Protein AF-A0A699WAC2-F1 (afdb_monomer_lite)

Radius of gyration: 27.91 Å; chains: 1; bounding box: 56×20×76 Å

Foldseek 3Di:
DDDDDCPDDDPDPPPDPPPDPPDDDPDDDPPQPPVNVVVVVVVVVVVVVVVD

Organism: Tanacetum cinerariifolium (NCBI:txid118510)

pLDDT: mean 71.79, std 11.93, range [50.56, 91.81]

Secondary structure (DSSP, 8-state):
-------SS-------------S---SSS----HHHHHHHHHHHHHHHHH--

Sequence (52 aa):
MINSIKNGDQPLPRVTQVSIAGSTSTEQPPLKDKSMWSAQE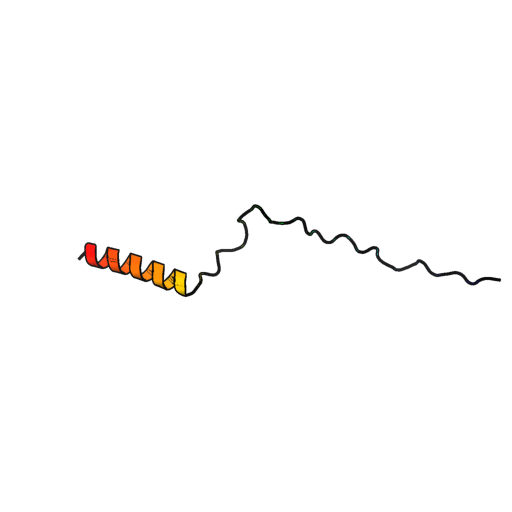KRVQKIDRLAR

Structure (mmCIF, N/CA/C/O backbone):
data_AF-A0A699WAC2-F1
#
_entry.id   AF-A0A699WAC2-F1
#
loop_
_atom_site.group_PDB
_atom_site.id
_atom_site.type_symbol
_atom_site.label_atom_id
_atom_site.label_alt_id
_atom_site.label_comp_id
_atom_site.label_asym_id
_atom_site.label_entity_id
_atom_site.label_seq_id
_atom_site.pdbx_PDB_ins_code
_atom_site.Cartn_x
_atom_site.Cartn_y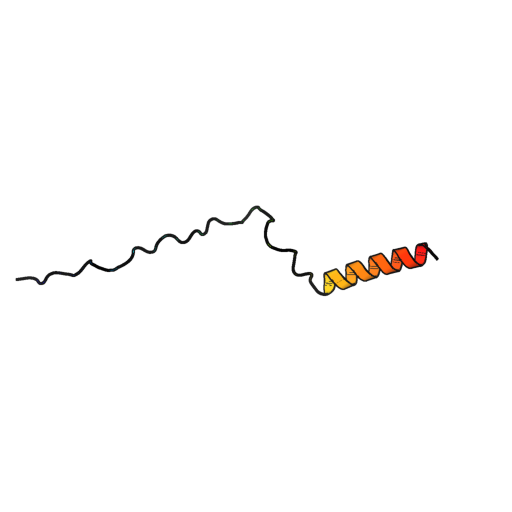
_atom_site.Cartn_z
_atom_site.occupancy
_atom_site.B_iso_or_equiv
_atom_site.auth_seq_id
_atom_site.auth_comp_id
_atom_site.auth_asym_id
_atom_site.auth_atom_id
_atom_site.pdbx_PDB_model_num
ATOM 1 N N . MET A 1 1 ? -37.822 -17.002 57.406 1.00 50.56 1 MET A N 1
ATOM 2 C CA . MET A 1 1 ? -36.481 -16.389 57.294 1.00 50.56 1 MET A CA 1
ATOM 3 C C . MET A 1 1 ? -35.875 -16.844 55.984 1.00 50.56 1 MET A C 1
ATOM 5 O O . MET A 1 1 ? -35.579 -18.022 55.860 1.00 50.56 1 MET A O 1
ATOM 9 N N . ILE A 1 2 ? -35.771 -15.939 55.013 1.00 53.94 2 ILE A N 1
ATOM 10 C CA . ILE A 1 2 ? -35.090 -16.189 53.740 1.00 53.94 2 ILE A CA 1
ATOM 11 C C . ILE A 1 2 ? -33.840 -15.310 53.699 1.00 53.94 2 ILE A C 1
ATOM 13 O O . ILE A 1 2 ? -33.844 -14.161 54.133 1.00 53.94 2 ILE A O 1
ATOM 17 N N . ASN A 1 3 ? -32.746 -15.922 53.297 1.00 65.06 3 ASN A N 1
ATOM 18 C CA . ASN A 1 3 ? -31.373 -15.481 53.437 1.00 65.06 3 ASN A CA 1
ATOM 19 C C . ASN A 1 3 ? -31.069 -14.407 52.381 1.00 65.06 3 ASN A C 1
ATOM 21 O O . ASN A 1 3 ? -31.570 -14.464 51.262 1.00 65.06 3 ASN A O 1
ATOM 25 N N . SER A 1 4 ? -30.234 -13.433 52.744 1.00 67.75 4 SER A N 1
ATOM 26 C CA . SER A 1 4 ? -29.852 -12.317 51.876 1.00 67.75 4 SER A CA 1
ATOM 27 C C . SER A 1 4 ? -29.052 -12.809 50.663 1.00 67.75 4 SER A C 1
ATOM 29 O O . SER A 1 4 ? -27.943 -13.330 50.811 1.00 67.75 4 SER A O 1
ATOM 31 N N . ILE A 1 5 ? -29.620 -12.659 49.465 1.00 70.88 5 ILE A N 1
ATOM 32 C CA . ILE A 1 5 ? -28.943 -12.930 48.194 1.00 70.88 5 ILE A CA 1
ATOM 33 C C . ILE A 1 5 ? -27.990 -11.762 47.925 1.00 70.88 5 ILE A C 1
ATOM 35 O O . ILE A 1 5 ? -28.406 -10.611 47.788 1.00 70.88 5 ILE A O 1
ATOM 39 N N . LYS A 1 6 ? -26.687 -12.054 47.891 1.00 70.62 6 LYS A N 1
ATOM 40 C CA . LYS A 1 6 ? -25.627 -11.065 47.677 1.00 70.62 6 LYS A CA 1
ATOM 41 C C . LYS A 1 6 ? -25.551 -10.695 46.191 1.00 70.62 6 LYS A C 1
ATOM 43 O O . LYS A 1 6 ? -24.874 -11.367 45.425 1.00 70.62 6 LYS A O 1
ATOM 48 N N . ASN A 1 7 ? -26.194 -9.598 45.800 1.00 68.62 7 ASN A N 1
ATOM 49 C CA . ASN A 1 7 ? -26.102 -9.013 44.450 1.00 68.62 7 ASN A CA 1
ATOM 50 C C . ASN A 1 7 ? -24.884 -8.073 44.299 1.00 68.62 7 ASN A C 1
ATOM 52 O O . ASN A 1 7 ? -24.966 -7.049 43.628 1.00 68.62 7 ASN A O 1
ATOM 56 N N . GLY A 1 8 ? -23.788 -8.363 45.008 1.00 62.88 8 GLY A N 1
ATOM 57 C CA . GLY A 1 8 ? -22.754 -7.374 45.329 1.00 62.88 8 GLY A CA 1
ATOM 58 C C . GLY A 1 8 ? -21.582 -7.247 44.360 1.00 62.88 8 GLY A C 1
ATOM 59 O O . GLY A 1 8 ? -20.919 -6.226 44.411 1.00 62.88 8 GLY A O 1
ATOM 60 N N . ASP A 1 9 ? -21.328 -8.220 43.481 1.00 66.75 9 ASP A N 1
ATOM 61 C CA . ASP A 1 9 ? -20.106 -8.213 42.652 1.00 66.75 9 ASP A CA 1
ATOM 62 C C . ASP A 1 9 ? -20.285 -8.926 41.308 1.00 66.75 9 ASP A C 1
ATOM 64 O O . ASP A 1 9 ? -19.359 -9.539 40.783 1.00 66.75 9 ASP A O 1
ATOM 68 N N . GLN A 1 10 ? -21.480 -8.867 40.718 1.00 68.69 10 GLN A N 1
ATOM 69 C CA . GLN A 1 10 ? -21.585 -9.198 39.302 1.00 68.69 10 GLN A CA 1
ATOM 70 C C . GLN A 1 10 ? -21.352 -7.906 38.516 1.00 68.69 10 GLN A C 1
ATOM 72 O O . GLN A 1 10 ? -22.262 -7.075 38.443 1.00 68.69 10 GLN A O 1
ATOM 77 N N . PRO A 1 11 ? -20.150 -7.669 37.957 1.00 70.06 11 PRO A N 1
ATOM 78 C CA . PRO A 1 11 ? -20.002 -6.561 37.040 1.00 70.06 11 PRO A CA 1
ATOM 79 C C . PRO A 1 11 ? -20.942 -6.836 35.870 1.00 70.06 11 PRO A C 1
ATOM 81 O O . PRO A 1 11 ? -20.869 -7.895 35.243 1.00 70.06 11 PRO A O 1
ATOM 84 N N . LEU A 1 12 ? -21.833 -5.882 35.577 1.00 70.06 12 LEU A N 1
ATOM 85 C CA . LEU A 1 12 ? -22.515 -5.871 34.288 1.00 70.06 12 LEU A CA 1
ATOM 86 C C . LEU A 1 12 ? -21.432 -6.046 33.219 1.00 70.06 12 LEU A C 1
ATOM 88 O O . LEU A 1 12 ? -20.369 -5.428 33.369 1.00 70.06 12 LEU A O 1
ATOM 92 N N . PRO A 1 13 ? -21.660 -6.849 32.165 1.00 65.81 13 PRO A N 1
ATOM 93 C CA . PRO A 1 13 ? -20.747 -6.870 31.040 1.00 65.81 13 PRO A CA 1
ATOM 94 C C . PRO A 1 13 ? -20.671 -5.435 30.526 1.00 65.81 13 PRO A C 1
ATOM 96 O O . PRO A 1 13 ? -21.594 -4.930 29.885 1.00 65.81 13 PRO A O 1
ATOM 99 N N . ARG A 1 14 ? -19.601 -4.728 30.905 1.00 67.06 14 ARG A N 1
ATOM 100 C CA . ARG A 1 14 ? -19.315 -3.408 30.378 1.00 67.06 14 ARG A CA 1
ATOM 101 C C . ARG A 1 14 ? -19.159 -3.652 28.905 1.00 67.06 14 ARG A C 1
ATOM 103 O O . ARG A 1 14 ? -18.279 -4.415 28.519 1.00 67.06 14 ARG A O 1
ATOM 110 N N . VAL A 1 15 ? -20.072 -3.075 28.134 1.00 62.84 15 VAL A N 1
ATOM 111 C CA . VAL A 1 15 ? -20.025 -3.067 26.682 1.00 62.84 15 VAL A CA 1
ATOM 112 C C . VAL A 1 15 ? -18.637 -2.564 26.317 1.00 62.84 15 VAL A C 1
ATOM 114 O O . VAL A 1 15 ? -18.340 -1.373 26.392 1.00 62.84 15 VAL A O 1
ATOM 117 N N . THR A 1 16 ? -17.749 -3.516 26.044 1.00 67.56 16 THR A N 1
ATOM 118 C CA . THR A 1 16 ? -16.432 -3.271 25.494 1.00 67.56 16 THR A CA 1
ATOM 119 C C . THR A 1 16 ? -16.683 -2.511 24.211 1.00 67.56 16 THR A C 1
ATOM 121 O O . THR A 1 16 ? -17.571 -2.878 23.444 1.00 67.56 16 THR A O 1
ATOM 124 N N . GLN A 1 17 ? -15.943 -1.427 24.015 1.00 62.97 17 GLN A N 1
ATOM 125 C CA . GLN A 1 17 ? -15.976 -0.619 22.812 1.00 62.97 17 GLN A CA 1
ATOM 126 C C . GLN A 1 17 ? -15.664 -1.494 21.591 1.00 62.97 17 GLN A C 1
ATOM 128 O O . GLN A 1 17 ? -14.532 -1.589 21.136 1.00 62.97 17 GLN A O 1
ATOM 133 N N . VAL A 1 18 ? -16.698 -2.124 21.053 1.00 61.12 18 VAL A N 1
ATOM 134 C CA . VAL A 1 18 ? -16.763 -2.670 19.705 1.00 61.12 18 VAL A CA 1
ATOM 135 C C . VAL A 1 18 ? -17.502 -1.616 18.892 1.00 61.12 18 VAL A C 1
ATOM 137 O O . VAL A 1 18 ? -18.590 -1.807 18.364 1.00 61.12 18 VAL A O 1
ATOM 140 N N . SER A 1 19 ? -16.898 -0.427 18.837 1.00 59.75 19 SER A N 1
ATOM 141 C CA . SER A 1 19 ? -17.189 0.506 17.759 1.00 59.75 19 SER A CA 1
ATOM 142 C C . SER A 1 19 ? -16.294 0.097 16.601 1.00 59.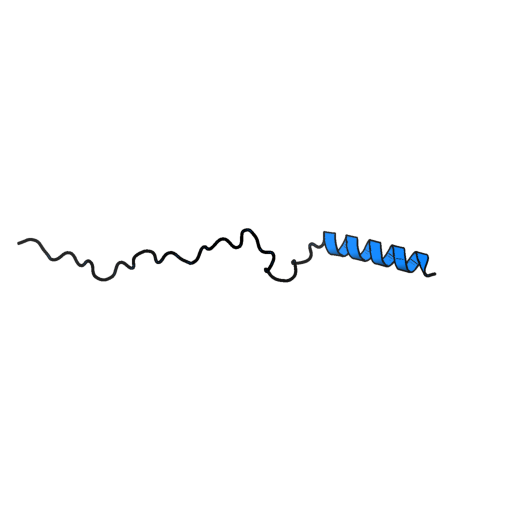75 19 SER A C 1
ATOM 144 O O . SER A 1 19 ? -15.133 0.482 16.497 1.00 59.75 19 SER A O 1
ATOM 146 N N . ILE A 1 20 ? -16.856 -0.835 15.843 1.00 61.91 20 ILE A N 1
ATOM 147 C CA . ILE A 1 20 ? -16.612 -1.184 14.452 1.00 61.91 20 ILE A CA 1
ATOM 148 C C . ILE A 1 20 ? -15.788 -0.099 13.736 1.00 61.91 20 ILE A C 1
ATOM 150 O O . ILE A 1 20 ? -16.326 0.875 13.219 1.00 61.91 20 ILE A O 1
ATOM 154 N N . ALA A 1 21 ? -14.474 -0.310 13.636 1.00 57.25 21 ALA A N 1
ATOM 155 C CA . ALA A 1 21 ? -13.610 0.333 12.643 1.00 57.25 21 ALA A CA 1
ATOM 156 C C . ALA A 1 21 ? -13.894 -0.248 11.239 1.00 57.25 21 ALA A C 1
ATOM 158 O O . ALA A 1 21 ? -12.999 -0.622 10.493 1.00 57.25 21 ALA A O 1
ATOM 159 N N . GLY A 1 22 ? -15.173 -0.365 10.883 1.00 59.78 22 GLY A N 1
ATOM 160 C CA . GLY A 1 22 ? -15.659 -0.945 9.632 1.00 59.78 22 GLY A CA 1
ATOM 161 C C . GLY A 1 22 ? -15.712 0.045 8.472 1.00 59.78 22 GLY A C 1
ATOM 162 O O . GLY A 1 22 ? -16.379 -0.236 7.483 1.00 59.78 22 GLY A O 1
ATOM 163 N N . SER A 1 23 ? -15.051 1.203 8.573 1.00 60.88 23 SER A N 1
ATOM 164 C CA . SER A 1 23 ? -15.019 2.187 7.479 1.00 60.88 23 SER A CA 1
ATOM 165 C C . SER A 1 23 ? -13.836 3.167 7.499 1.00 60.88 23 SER A C 1
ATOM 167 O O . SER A 1 23 ? -13.889 4.183 6.816 1.00 60.88 23 SER A O 1
ATOM 169 N N . THR A 1 24 ? -12.752 2.879 8.223 1.00 56.25 24 THR A N 1
ATOM 170 C CA . THR A 1 24 ? -11.480 3.625 8.124 1.00 56.25 24 THR A CA 1
ATOM 171 C C . THR A 1 24 ? -10.344 2.660 8.478 1.00 56.25 24 THR A C 1
ATOM 173 O O . THR A 1 24 ? -10.105 2.383 9.645 1.00 56.25 24 THR A O 1
ATOM 176 N N . SER A 1 25 ? -9.690 1.989 7.524 1.00 60.66 25 SER A N 1
ATOM 177 C CA . SER A 1 25 ? -8.467 2.498 6.877 1.00 60.66 25 SER A CA 1
ATOM 178 C C . SER A 1 25 ? -7.632 3.429 7.772 1.00 60.66 25 SER A C 1
ATOM 180 O O . SER A 1 25 ? -7.282 4.542 7.382 1.00 60.66 25 SER A O 1
ATOM 182 N N . THR A 1 26 ? -7.349 3.014 9.004 1.00 59.91 26 THR A N 1
ATOM 183 C CA . THR A 1 26 ? -6.337 3.653 9.866 1.00 59.91 26 THR A CA 1
ATOM 184 C C . THR A 1 26 ? -5.628 2.627 10.759 1.00 59.91 26 THR A C 1
ATOM 186 O O . THR A 1 26 ? -5.051 2.968 11.785 1.00 59.91 26 THR A O 1
ATOM 189 N N . GLU A 1 27 ? -5.638 1.355 10.359 1.00 54.59 27 GLU A N 1
ATOM 190 C CA . GLU A 1 27 ? -4.772 0.323 10.925 1.00 54.59 27 GLU A CA 1
ATOM 191 C C . GLU A 1 27 ? -3.426 0.367 10.192 1.00 54.59 27 GLU A C 1
ATOM 193 O O . GLU A 1 27 ? -3.399 0.381 8.965 1.00 54.59 27 GLU A O 1
ATOM 198 N N . GLN A 1 28 ? -2.349 0.490 10.973 1.00 62.31 28 GLN A N 1
ATOM 199 C CA . GLN A 1 28 ? -0.983 -0.025 10.791 1.00 62.31 28 GLN A CA 1
ATOM 200 C C . GLN A 1 28 ? -0.519 -0.357 9.352 1.00 62.31 28 GLN A C 1
ATOM 202 O O . GLN A 1 28 ? -1.227 -1.070 8.646 1.00 62.31 28 GLN A O 1
ATOM 207 N N . PRO A 1 29 ? 0.701 0.060 8.916 1.00 62.81 29 PRO A N 1
ATOM 208 C CA . PRO A 1 29 ? 1.171 -0.180 7.550 1.00 62.81 29 PRO A CA 1
ATOM 209 C C . PRO A 1 29 ? 0.890 -1.629 7.157 1.00 62.81 29 PRO A C 1
ATOM 211 O O . PRO A 1 29 ? 1.294 -2.517 7.915 1.00 62.81 29 PRO A O 1
ATOM 214 N N . PRO A 1 30 ? 0.174 -1.860 6.037 1.00 65.00 30 PRO A N 1
ATOM 215 C CA . PRO A 1 30 ? -0.296 -3.185 5.678 1.00 65.00 30 PRO A CA 1
ATOM 216 C 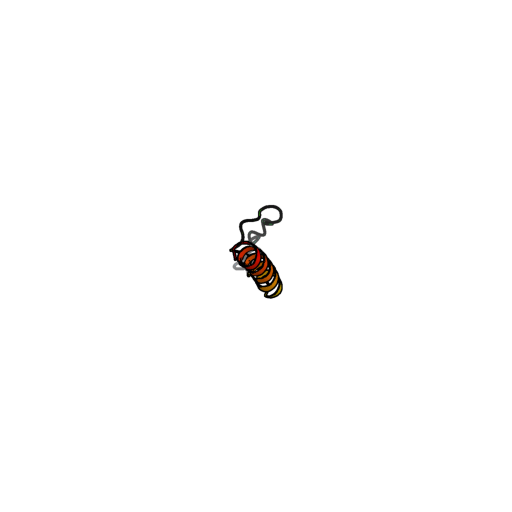C . PRO A 1 30 ? 0.909 -4.107 5.733 1.00 65.00 30 PRO A C 1
ATOM 218 O O . PRO A 1 30 ? 1.920 -3.838 5.074 1.00 65.00 30 PRO A O 1
ATOM 221 N N . LEU A 1 31 ? 0.835 -5.113 6.608 1.00 69.88 31 LEU A N 1
ATOM 222 C CA . LEU A 1 31 ? 1.829 -6.170 6.710 1.00 69.88 31 LEU A CA 1
ATOM 223 C C . LEU A 1 31 ? 1.941 -6.747 5.307 1.00 69.88 31 LEU A C 1
ATOM 225 O O . LEU A 1 31 ? 1.041 -7.425 4.830 1.00 69.88 31 LEU A O 1
ATOM 229 N N . LYS A 1 32 ? 2.982 -6.317 4.596 1.00 68.00 32 LYS A N 1
ATOM 230 C CA . LYS A 1 32 ? 3.077 -6.464 3.149 1.00 68.00 32 LYS A CA 1
ATOM 231 C C . LYS A 1 32 ? 3.119 -7.955 2.880 1.00 68.00 32 LYS A C 1
ATOM 233 O O . LYS A 1 32 ? 4.101 -8.603 3.247 1.00 68.00 32 LYS A O 1
ATOM 238 N N . ASP A 1 33 ? 2.070 -8.494 2.270 1.00 76.75 33 ASP A N 1
ATOM 239 C CA . ASP A 1 33 ? 2.075 -9.888 1.858 1.00 76.75 33 ASP A CA 1
ATOM 240 C C . ASP A 1 33 ? 3.328 -10.146 1.017 1.00 76.75 33 ASP A C 1
ATOM 242 O O . ASP A 1 33 ? 3.747 -9.305 0.215 1.00 76.75 33 ASP A O 1
ATOM 246 N N . LYS A 1 34 ? 3.955 -11.315 1.176 1.00 75.94 34 LYS A N 1
ATOM 247 C CA . LYS A 1 34 ? 5.168 -11.667 0.412 1.00 75.94 34 LYS A CA 1
ATOM 248 C C . LYS A 1 34 ? 4.951 -11.507 -1.101 1.00 75.94 34 LYS A C 1
ATOM 250 O O . LYS A 1 34 ? 5.865 -11.124 -1.826 1.00 75.94 34 LYS A O 1
ATOM 255 N N . SER A 1 35 ? 3.718 -11.726 -1.562 1.00 73.62 35 SER A N 1
ATOM 256 C CA . SER A 1 35 ? 3.283 -11.501 -2.943 1.00 73.62 35 SER A CA 1
ATOM 257 C C . SER A 1 35 ? 3.300 -10.021 -3.360 1.00 73.62 35 SER A C 1
ATOM 259 O O . SER A 1 35 ? 3.673 -9.716 -4.495 1.00 73.62 35 SER A O 1
ATOM 261 N N . MET A 1 36 ? 2.970 -9.088 -2.459 1.00 82.31 36 MET A N 1
ATOM 262 C CA . MET A 1 36 ? 3.081 -7.644 -2.704 1.00 82.31 36 MET A CA 1
ATOM 263 C C . MET A 1 36 ? 4.540 -7.203 -2.849 1.00 82.31 36 MET A C 1
ATOM 265 O O . MET A 1 36 ? 4.821 -6.332 -3.677 1.00 82.31 36 MET A O 1
ATOM 269 N N . TRP A 1 37 ? 5.473 -7.821 -2.112 1.00 81.62 37 TRP A N 1
ATOM 270 C CA . TRP A 1 37 ? 6.907 -7.553 -2.277 1.00 81.62 37 TRP A CA 1
ATOM 271 C C . TRP A 1 37 ? 7.389 -7.947 -3.676 1.00 81.62 37 TRP A C 1
ATOM 273 O O . TRP A 1 37 ? 7.956 -7.120 -4.389 1.00 81.62 37 TRP A O 1
ATOM 283 N N . SER A 1 38 ? 7.041 -9.153 -4.137 1.00 83.94 38 SER A N 1
ATOM 284 C CA . SER A 1 38 ? 7.398 -9.610 -5.486 1.00 83.94 38 SER A CA 1
ATOM 285 C C . SER A 1 38 ? 6.800 -8.730 -6.591 1.00 83.94 38 SER A C 1
ATOM 287 O O . SER A 1 38 ? 7.449 -8.468 -7.605 1.00 83.94 38 SER A O 1
ATOM 289 N N . ALA A 1 39 ? 5.570 -8.238 -6.412 1.00 86.56 39 ALA A N 1
ATOM 290 C CA . ALA A 1 39 ? 4.954 -7.306 -7.355 1.00 86.56 39 ALA A CA 1
ATOM 291 C C . ALA A 1 39 ? 5.679 -5.949 -7.392 1.00 86.56 39 ALA A C 1
ATOM 293 O O . ALA A 1 39 ? 5.777 -5.324 -8.451 1.00 86.56 39 ALA A O 1
ATOM 294 N N . GLN A 1 40 ? 6.205 -5.480 -6.258 1.00 86.12 40 GLN A N 1
ATOM 295 C CA . GLN A 1 40 ? 7.021 -4.270 -6.203 1.00 86.12 40 GLN A CA 1
ATOM 296 C C . GLN A 1 40 ? 8.388 -4.478 -6.868 1.00 86.12 40 GLN A C 1
ATOM 298 O O . GLN A 1 40 ? 8.767 -3.662 -7.706 1.00 86.12 40 GLN A O 1
ATOM 303 N N . GLU A 1 41 ? 9.081 -5.580 -6.585 1.00 87.62 41 GLU A N 1
ATOM 304 C CA . GLU A 1 41 ? 10.382 -5.891 -7.196 1.00 87.62 41 GLU A CA 1
ATOM 305 C C . GLU A 1 41 ? 10.292 -6.022 -8.717 1.00 87.62 41 GLU A C 1
ATOM 307 O O . GLU A 1 41 ? 11.102 -5.434 -9.433 1.00 87.62 41 GLU A O 1
ATOM 312 N N . LYS A 1 42 ? 9.255 -6.690 -9.241 1.00 91.44 42 LYS A N 1
ATOM 313 C CA . LYS A 1 42 ? 9.030 -6.767 -10.695 1.00 91.44 42 LYS A CA 1
ATOM 314 C C . LYS A 1 42 ? 8.827 -5.395 -11.336 1.00 91.44 42 LYS A C 1
ATOM 316 O O . LYS A 1 42 ? 9.280 -5.168 -12.458 1.00 91.44 42 LYS A O 1
ATOM 321 N N . ARG A 1 43 ? 8.148 -4.471 -10.646 1.00 90.44 43 ARG A N 1
ATOM 322 C CA . ARG A 1 43 ? 7.979 -3.094 -11.137 1.00 90.44 43 ARG A CA 1
ATOM 323 C C . ARG A 1 43 ? 9.309 -2.352 -11.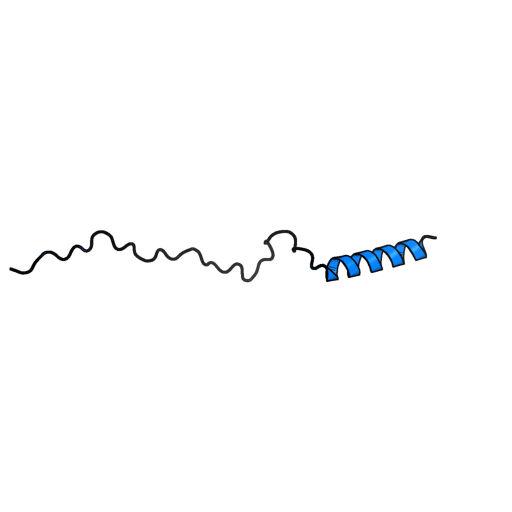160 1.00 90.44 43 ARG A C 1
ATOM 325 O O . ARG A 1 43 ? 9.618 -1.733 -12.173 1.00 90.44 43 ARG A O 1
ATOM 332 N N . VAL A 1 44 ? 10.095 -2.454 -10.090 1.00 90.50 44 VAL A N 1
ATOM 333 C CA . VAL A 1 44 ? 11.413 -1.808 -9.999 1.00 90.50 44 VAL A CA 1
ATOM 334 C C . VAL A 1 44 ? 12.364 -2.360 -11.064 1.00 90.50 44 VAL A C 1
ATOM 336 O O . VAL A 1 44 ? 12.969 -1.579 -11.790 1.00 90.50 44 VAL A O 1
ATOM 339 N N . GLN A 1 45 ? 12.409 -3.680 -11.257 1.00 91.81 45 GLN A N 1
ATOM 340 C CA . GLN A 1 45 ? 13.227 -4.317 -12.294 1.00 91.81 45 GLN A CA 1
ATOM 341 C C . GLN A 1 45 ? 12.844 -3.864 -13.712 1.00 91.81 45 GLN A C 1
ATOM 343 O O . GLN A 1 45 ? 13.710 -3.664 -14.562 1.00 91.81 45 GLN A O 1
ATOM 348 N N . LYS A 1 46 ? 11.545 -3.689 -13.991 1.00 91.56 46 LYS A N 1
ATOM 349 C CA . LYS A 1 46 ? 11.086 -3.190 -15.295 1.00 91.56 46 LYS A CA 1
ATOM 350 C C . LYS A 1 46 ? 11.556 -1.756 -15.546 1.00 91.56 46 LYS A C 1
ATOM 352 O O . LYS A 1 46 ? 11.896 -1.440 -16.678 1.00 91.56 46 LYS A O 1
ATOM 357 N N . ILE A 1 47 ? 11.559 -0.912 -14.515 1.00 91.12 47 ILE A N 1
ATOM 358 C CA . ILE A 1 47 ? 12.019 0.480 -14.608 1.00 91.12 47 ILE A CA 1
ATOM 359 C C . ILE A 1 47 ? 13.535 0.526 -14.820 1.00 91.12 47 ILE A C 1
ATOM 361 O O . ILE A 1 47 ? 13.987 1.218 -15.723 1.00 91.12 47 ILE A O 1
ATOM 365 N N . ASP A 1 48 ? 14.298 -0.258 -14.057 1.00 90.44 48 ASP A N 1
ATOM 366 C CA . ASP A 1 48 ? 15.757 -0.359 -14.196 1.00 90.44 48 ASP A CA 1
ATOM 367 C C . ASP A 1 48 ? 16.173 -0.795 -15.610 1.00 90.44 48 ASP A C 1
ATOM 369 O O . ASP A 1 48 ? 17.000 -0.148 -16.246 1.00 90.44 48 ASP A O 1
ATOM 373 N N . ARG A 1 49 ? 15.502 -1.812 -16.170 1.00 88.56 49 ARG A N 1
ATOM 374 C CA . ARG A 1 49 ? 15.740 -2.255 -17.553 1.00 88.56 49 ARG A CA 1
ATOM 375 C C . ARG A 1 49 ? 15.415 -1.190 -18.606 1.00 88.56 49 ARG A C 1
ATOM 377 O O . ARG A 1 49 ? 15.960 -1.253 -19.698 1.00 88.56 49 ARG A O 1
ATOM 384 N N . LEU A 1 50 ? 14.493 -0.271 -18.328 1.00 88.06 50 LEU A N 1
ATOM 385 C CA . LEU A 1 50 ? 14.172 0.830 -19.243 1.00 88.06 50 LEU A CA 1
ATOM 386 C C . LEU A 1 50 ? 15.153 2.001 -19.115 1.00 88.06 50 LEU A C 1
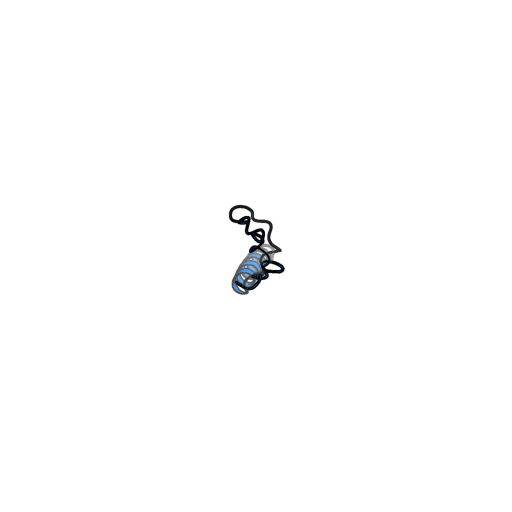ATOM 388 O O . LEU A 1 50 ? 15.235 2.818 -20.025 1.00 88.06 50 LEU A O 1
ATOM 392 N N . ALA A 1 51 ? 15.860 2.095 -17.992 1.00 82.25 51 ALA A N 1
ATOM 393 C CA . ALA A 1 51 ? 16.815 3.158 -17.706 1.00 82.25 51 ALA A CA 1
ATOM 394 C C . ALA A 1 51 ? 18.255 2.824 -18.146 1.00 82.25 51 ALA A C 1
ATOM 396 O O . ALA A 1 51 ? 19.150 3.640 -17.928 1.00 82.25 51 ALA A O 1
ATOM 397 N N . ARG A 1 52 ? 18.485 1.648 -18.741 1.00 70.19 52 ARG A N 1
ATOM 398 C CA . ARG A 1 52 ? 19.797 1.131 -19.146 1.00 70.19 52 ARG A CA 1
ATOM 399 C C . ARG A 1 52 ? 19.841 0.841 -20.639 1.00 70.19 52 ARG A C 1
ATOM 401 O O . ARG A 1 52 ? 20.921 1.067 -21.222 1.00 70.19 52 ARG A O 1
#